Protein AF-A0A2G5V335-F1 (afdb_monomer_lite)

Foldseek 3Di:
DKDWAKFWFWADDPVDTAIKMKGFDQDPPPVDRDGFIWIGRPPDIDTDHPVVRDDPRTDDIDIDDPDLVVVQVCCCPPVVDGPPPPPPPPPPDD

pLDDT: mean 80.6, std 15.18, range [42.53, 95.75]

Sequence (94 aa):
MYDLTGVVCHSGSSYFGHYISLGRLADFDSSKTKIEWRKFDDSMVDRVSSGHVQTNEAYLLFYKLRDPAATRGIFKRHYSCDPGASTQSAEVKI

Radius of gyration: 17.54 Å; chains: 1; bounding box: 47×44×39 Å

Structure (mmCIF, N/CA/C/O backbone):
data_AF-A0A2G5V335-F1
#
_entry.id   AF-A0A2G5V335-F1
#
loop_
_atom_site.group_PDB
_atom_site.id
_atom_site.type_symbol
_atom_site.label_atom_id
_atom_site.label_alt_id
_atom_site.label_comp_id
_atom_site.label_asym_id
_atom_site.label_entity_id
_atom_site.label_seq_id
_atom_site.pdbx_PDB_ins_code
_atom_site.Cartn_x
_atom_site.Cartn_y
_atom_site.Cartn_z
_atom_site.occupancy
_atom_sit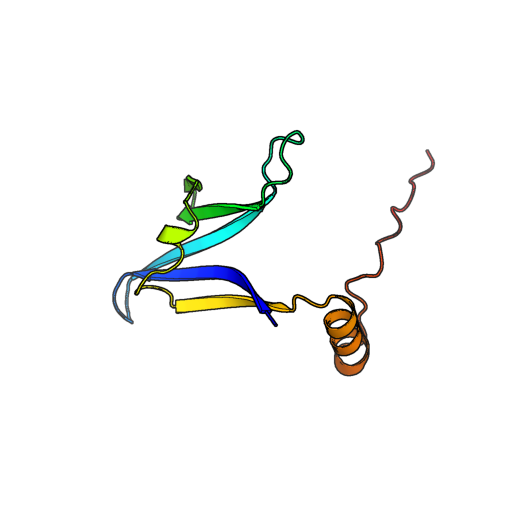e.B_iso_or_equiv
_atom_site.auth_seq_id
_atom_site.auth_comp_id
_atom_site.auth_asym_id
_atom_site.auth_atom_id
_atom_site.pdbx_PDB_model_num
ATOM 1 N N . MET A 1 1 ? -5.207 -5.516 17.684 1.00 85.38 1 MET A N 1
ATOM 2 C CA . MET A 1 1 ? -5.185 -6.156 16.348 1.00 85.38 1 MET A CA 1
ATOM 3 C C . MET A 1 1 ? -5.104 -5.066 15.293 1.00 85.38 1 MET A C 1
ATOM 5 O O . MET A 1 1 ? -5.759 -4.042 15.466 1.00 85.38 1 MET A O 1
ATOM 9 N N . TYR A 1 2 ? -4.294 -5.262 14.256 1.00 88.31 2 TYR A N 1
ATOM 10 C CA . TYR A 1 2 ? -4.058 -4.276 13.201 1.00 88.31 2 TYR A CA 1
ATOM 11 C C . TYR A 1 2 ? -4.485 -4.833 11.844 1.00 88.31 2 TYR A C 1
ATOM 13 O O . TYR A 1 2 ? -4.325 -6.025 11.591 1.00 88.31 2 TYR A O 1
ATOM 21 N N . ASP A 1 3 ? -5.007 -3.965 10.986 1.00 88.56 3 ASP A N 1
ATOM 22 C CA . ASP A 1 3 ? -5.381 -4.276 9.613 1.00 88.56 3 ASP A CA 1
ATOM 23 C C . ASP A 1 3 ? -4.368 -3.655 8.655 1.00 88.56 3 ASP A C 1
ATOM 25 O O . ASP A 1 3 ? -4.058 -2.468 8.758 1.00 88.56 3 ASP A O 1
ATOM 29 N N . LEU A 1 4 ? -3.851 -4.453 7.719 1.00 89.75 4 LEU A N 1
ATOM 30 C CA . LEU A 1 4 ? -2.989 -3.951 6.653 1.00 89.75 4 LEU A CA 1
ATOM 31 C C . LEU A 1 4 ? -3.818 -3.052 5.725 1.00 89.75 4 LEU A C 1
ATOM 33 O O . LEU A 1 4 ? -4.871 -3.465 5.222 1.00 89.75 4 LEU A O 1
ATOM 37 N N . THR A 1 5 ? -3.354 -1.824 5.520 1.00 90.00 5 THR A N 1
ATOM 38 C CA . THR A 1 5 ? -4.031 -0.806 4.702 1.00 90.00 5 THR A CA 1
ATOM 39 C C . THR A 1 5 ? -3.241 -0.416 3.465 1.00 90.00 5 THR A C 1
ATOM 41 O O . THR A 1 5 ? -3.844 0.008 2.481 1.00 90.00 5 THR A O 1
ATOM 44 N N . GLY A 1 6 ? -1.917 -0.575 3.501 1.00 92.12 6 GLY A N 1
ATOM 45 C CA . GLY A 1 6 ? -1.056 -0.276 2.368 1.00 92.12 6 GLY A CA 1
ATOM 46 C C . GLY A 1 6 ? 0.282 -1.003 2.433 1.00 92.12 6 GLY A C 1
ATOM 47 O O . GLY A 1 6 ? 0.767 -1.319 3.518 1.00 92.12 6 GLY A O 1
ATOM 48 N N . VAL A 1 7 ? 0.872 -1.253 1.271 1.00 94.06 7 VAL A N 1
ATOM 49 C CA . VAL A 1 7 ? 2.209 -1.831 1.108 1.00 94.06 7 VAL A CA 1
ATOM 50 C C . VAL A 1 7 ? 2.939 -1.020 0.049 1.00 94.06 7 VAL A C 1
ATOM 52 O O . VAL A 1 7 ? 2.389 -0.779 -1.018 1.00 94.06 7 VAL A O 1
ATOM 55 N N . VAL A 1 8 ? 4.167 -0.601 0.315 1.00 94.81 8 VAL A N 1
ATOM 56 C CA . VAL A 1 8 ? 5.065 -0.063 -0.710 1.00 94.81 8 VAL A CA 1
ATOM 57 C C . VAL A 1 8 ? 6.055 -1.154 -1.049 1.00 94.81 8 VAL A C 1
ATOM 59 O O . VAL A 1 8 ? 6.689 -1.713 -0.152 1.00 94.81 8 VAL A O 1
ATOM 62 N N . CYS A 1 9 ? 6.166 -1.455 -2.333 1.00 93.94 9 CYS A N 1
ATOM 63 C CA . CYS A 1 9 ? 7.101 -2.438 -2.843 1.00 93.94 9 CYS A CA 1
ATOM 64 C C . CYS A 1 9 ? 8.279 -1.718 -3.480 1.00 93.94 9 CYS A C 1
ATOM 66 O O . CYS A 1 9 ? 8.106 -0.658 -4.084 1.00 93.94 9 CYS A O 1
ATOM 68 N N . HIS A 1 10 ? 9.458 -2.306 -3.343 1.00 94.88 10 HIS A N 1
ATOM 69 C CA . HIS A 1 10 ? 10.665 -1.834 -3.996 1.00 94.88 10 HIS A CA 1
ATOM 70 C C . HIS A 1 10 ? 11.244 -2.962 -4.838 1.00 94.88 10 HIS A C 1
ATOM 72 O O . HIS A 1 10 ? 11.595 -4.017 -4.310 1.00 94.88 10 HIS A O 1
ATOM 78 N N . SER A 1 11 ? 11.359 -2.715 -6.137 1.00 91.81 11 SER A N 1
ATOM 79 C CA . SER A 1 11 ? 12.002 -3.627 -7.078 1.00 91.81 11 SER A CA 1
ATOM 80 C C . SER A 1 11 ? 13.325 -3.018 -7.532 1.00 91.81 11 SER A C 1
ATOM 82 O O . SER A 1 11 ? 13.370 -1.870 -7.967 1.00 91.81 11 SER A O 1
ATOM 84 N N . GLY A 1 12 ? 14.424 -3.760 -7.407 1.00 90.94 12 GLY A N 1
ATOM 85 C CA . GLY A 1 12 ? 15.752 -3.298 -7.815 1.00 90.94 12 GLY A CA 1
ATOM 86 C C . GLY A 1 12 ? 16.806 -3.397 -6.718 1.00 90.94 12 GLY A C 1
ATOM 87 O O . GLY A 1 12 ? 16.695 -4.170 -5.770 1.00 90.94 12 GLY A O 1
ATOM 88 N N . SER A 1 13 ? 17.875 -2.628 -6.889 1.00 89.88 13 SER A N 1
ATOM 89 C CA . SER A 1 13 ? 19.033 -2.588 -5.996 1.00 89.88 13 SER A CA 1
ATOM 90 C C . SER A 1 13 ? 18.940 -1.425 -5.009 1.00 89.88 13 SER A C 1
ATOM 92 O O . SER A 1 13 ? 18.164 -0.495 -5.201 1.00 89.88 13 SER A O 1
ATOM 94 N N . SER A 1 14 ? 19.806 -1.402 -3.999 1.00 88.62 14 SER A N 1
ATOM 95 C CA . SER A 1 14 ? 19.872 -0.288 -3.043 1.00 88.62 14 SER A CA 1
ATOM 96 C C . SER A 1 14 ? 20.205 1.074 -3.673 1.00 88.62 14 SER A C 1
ATOM 98 O O . SER A 1 14 ? 19.949 2.099 -3.049 1.00 88.62 14 SER A O 1
ATOM 100 N N . TYR A 1 15 ? 20.794 1.100 -4.875 1.00 89.00 15 TYR A N 1
ATOM 101 C CA . TYR A 1 15 ? 21.201 2.334 -5.564 1.00 89.00 15 TYR A CA 1
ATOM 102 C C . TYR A 1 15 ? 20.217 2.789 -6.643 1.00 89.00 15 TYR A C 1
ATOM 104 O O . TYR A 1 15 ? 20.150 3.974 -6.956 1.00 89.00 15 TYR A O 1
ATOM 112 N N . PHE A 1 16 ? 19.480 1.852 -7.232 1.00 91.25 16 PHE A N 1
ATOM 113 C CA . PHE A 1 16 ? 18.508 2.114 -8.283 1.00 91.25 16 PHE A CA 1
ATOM 114 C C . PHE A 1 16 ? 17.411 1.062 -8.222 1.00 91.25 16 PHE A C 1
ATOM 116 O O . PHE A 1 16 ? 17.707 -0.136 -8.155 1.00 91.25 16 PHE A O 1
ATOM 123 N N . GLY A 1 17 ? 16.171 1.515 -8.313 1.00 92.69 17 GLY A N 1
ATOM 124 C CA . GLY A 1 17 ? 14.998 0.665 -8.312 1.00 92.69 17 GLY A CA 1
ATOM 125 C C . GLY A 1 17 ? 13.737 1.461 -8.604 1.00 92.69 17 GLY A C 1
ATOM 126 O O . GLY A 1 17 ? 13.791 2.668 -8.847 1.00 92.69 17 GLY A O 1
ATOM 127 N N . HIS A 1 18 ? 12.612 0.759 -8.582 1.00 95.00 18 HIS A N 1
ATOM 128 C CA . HIS A 1 18 ? 11.289 1.306 -8.827 1.00 95.00 18 HIS A CA 1
ATOM 129 C C . HIS A 1 18 ? 10.362 1.012 -7.656 1.00 95.00 18 HIS A C 1
ATOM 131 O O . HIS A 1 18 ? 10.343 -0.108 -7.128 1.00 95.00 18 HIS A O 1
ATOM 137 N N . TYR A 1 19 ? 9.597 2.026 -7.264 1.00 95.12 19 TYR A N 1
ATOM 138 C CA . TYR A 1 19 ? 8.648 1.934 -6.168 1.00 95.12 19 TYR A CA 1
ATOM 139 C C . TYR A 1 19 ? 7.230 1.904 -6.706 1.00 95.12 19 TYR A C 1
ATOM 141 O O . TYR A 1 19 ? 6.812 2.789 -7.444 1.00 95.12 19 TYR A O 1
ATOM 149 N N . ILE A 1 20 ? 6.469 0.924 -6.240 1.00 95.75 20 ILE A N 1
ATOM 150 C CA . ILE A 1 20 ? 5.026 0.871 -6.457 1.00 95.75 20 ILE A CA 1
ATOM 151 C C . ILE A 1 20 ? 4.323 0.804 -5.111 1.00 95.75 20 ILE A C 1
ATOM 153 O O . ILE A 1 20 ? 4.892 0.348 -4.115 1.00 95.75 20 ILE A O 1
ATOM 157 N N . SER A 1 21 ? 3.063 1.223 -5.068 1.00 94.69 21 SER A N 1
ATOM 158 C CA . SER A 1 21 ? 2.257 1.092 -3.857 1.00 94.69 21 SER A CA 1
ATOM 159 C C . SER A 1 21 ? 0.998 0.277 -4.096 1.00 94.69 21 SER A C 1
ATOM 161 O O . SER A 1 21 ? 0.393 0.296 -5.161 1.00 94.69 21 SER A O 1
ATOM 163 N N . LEU A 1 22 ? 0.610 -0.472 -3.078 1.00 93.50 22 LEU A N 1
ATOM 164 C CA . LEU A 1 22 ? -0.615 -1.239 -3.002 1.00 93.50 22 LEU A CA 1
ATOM 165 C C . LEU A 1 22 ? -1.447 -0.624 -1.887 1.00 93.50 22 LEU A C 1
ATOM 167 O O . LEU A 1 22 ? -0.978 -0.528 -0.755 1.00 93.50 22 LEU A O 1
ATOM 171 N N . GLY A 1 23 ? -2.669 -0.205 -2.186 1.00 91.88 23 GLY A N 1
ATOM 172 C CA . GLY A 1 23 ? -3.532 0.476 -1.226 1.00 91.88 23 GLY A CA 1
ATOM 173 C C . GLY A 1 23 ? -4.953 -0.057 -1.251 1.00 91.88 23 GLY A C 1
ATOM 174 O O . GLY A 1 23 ? -5.474 -0.436 -2.299 1.00 91.88 23 GLY A O 1
ATOM 175 N N . ARG A 1 24 ? -5.591 -0.071 -0.082 1.00 87.25 24 ARG A N 1
ATOM 176 C CA . ARG A 1 24 ? -7.025 -0.333 0.046 1.00 87.25 24 ARG A CA 1
ATOM 177 C C . ARG A 1 24 ? -7.818 0.933 -0.244 1.00 87.25 24 ARG A C 1
ATOM 179 O O . ARG A 1 24 ? -7.678 1.917 0.477 1.00 87.25 24 ARG A O 1
ATOM 186 N N . LEU A 1 25 ? -8.683 0.881 -1.253 1.00 81.44 25 LEU A N 1
ATOM 187 C CA . LEU A 1 25 ? -9.579 1.981 -1.603 1.00 81.44 25 LEU A CA 1
ATOM 188 C C . LEU A 1 25 ? -11.034 1.505 -1.563 1.00 81.44 25 LEU A C 1
ATOM 190 O O . LEU A 1 25 ? -11.331 0.367 -1.932 1.00 81.44 25 LEU A O 1
ATOM 194 N N . ALA A 1 26 ? -11.938 2.372 -1.102 1.00 71.50 26 ALA A N 1
ATOM 195 C CA . ALA A 1 26 ? -13.370 2.150 -1.278 1.00 71.50 26 ALA A CA 1
ATOM 196 C C . ALA A 1 26 ? -13.696 2.191 -2.777 1.00 71.50 26 ALA A C 1
ATOM 198 O O . ALA A 1 26 ? -13.136 3.018 -3.499 1.00 71.50 26 ALA A O 1
ATOM 199 N N . ASP A 1 27 ? -14.542 1.283 -3.265 1.00 63.56 27 ASP A N 1
ATOM 200 C CA . ASP A 1 27 ? -14.890 1.301 -4.685 1.00 63.56 27 ASP A CA 1
ATOM 201 C C . ASP A 1 27 ? -15.549 2.637 -5.068 1.00 63.56 27 ASP A C 1
ATOM 203 O O . ASP A 1 27 ? -16.252 3.260 -4.271 1.00 63.56 27 ASP A O 1
ATOM 207 N N . PHE A 1 28 ? -15.289 3.087 -6.296 1.00 57.53 28 PHE A N 1
ATOM 208 C CA . PHE A 1 28 ? -15.850 4.341 -6.813 1.00 57.53 28 PHE A CA 1
ATOM 209 C C . PHE A 1 28 ? -17.357 4.226 -7.065 1.00 57.53 28 PHE A C 1
ATOM 211 O O . PHE A 1 28 ? -18.068 5.228 -7.045 1.00 57.53 28 PHE A O 1
ATOM 218 N N . ASP A 1 29 ? -17.843 3.005 -7.303 1.00 55.44 29 ASP A N 1
ATOM 219 C CA . ASP A 1 29 ? -19.262 2.731 -7.468 1.00 55.44 29 ASP A CA 1
ATOM 220 C C . ASP A 1 29 ? -19.938 2.656 -6.094 1.00 55.44 29 ASP A C 1
ATOM 222 O O . ASP A 1 29 ? -19.735 1.722 -5.315 1.00 55.44 29 ASP A O 1
ATOM 226 N N . SER A 1 30 ? -20.776 3.654 -5.811 1.00 52.59 30 SER A N 1
ATOM 227 C CA . SER A 1 30 ? -21.524 3.795 -4.559 1.00 52.59 30 SER A CA 1
ATOM 228 C C . SER A 1 30 ? -22.453 2.609 -4.259 1.00 52.59 30 SER A C 1
ATOM 230 O O . SER A 1 30 ? -22.984 2.526 -3.153 1.00 52.59 30 SER A O 1
ATOM 232 N N . SER A 1 31 ? -22.650 1.680 -5.207 1.00 53.25 31 SER A N 1
ATOM 233 C CA . SER A 1 31 ? -23.454 0.471 -4.994 1.00 53.25 31 SER A CA 1
ATOM 234 C C . SER A 1 31 ? -22.726 -0.640 -4.221 1.00 53.25 31 SER A C 1
ATOM 236 O O . SER A 1 31 ? -23.382 -1.508 -3.640 1.00 53.25 31 SER A O 1
ATOM 238 N N . LYS A 1 32 ? -21.383 -0.629 -4.167 1.00 49.31 32 LYS A N 1
ATOM 239 C CA . LYS A 1 32 ? -20.593 -1.667 -3.486 1.00 49.31 32 LYS A CA 1
ATOM 240 C C . LYS A 1 32 ? -19.563 -1.052 -2.548 1.00 49.31 32 LYS A C 1
ATOM 242 O O . LYS A 1 32 ? -18.471 -0.674 -2.945 1.00 49.31 32 LYS A O 1
ATOM 247 N N . THR A 1 33 ? -19.852 -1.099 -1.252 1.00 53.44 33 THR A N 1
ATOM 248 C CA . THR A 1 33 ? -18.925 -0.798 -0.145 1.00 53.44 33 THR A CA 1
ATOM 249 C C . THR A 1 33 ? -17.825 -1.860 0.022 1.00 53.44 33 THR A C 1
ATOM 251 O O . THR A 1 33 ? -17.435 -2.207 1.137 1.00 53.44 33 THR A O 1
ATOM 254 N N . LYS A 1 34 ? -17.309 -2.429 -1.074 1.00 59.53 34 LYS A N 1
ATOM 255 C CA . LYS A 1 34 ? -16.153 -3.324 -1.010 1.00 59.53 34 LYS A CA 1
ATOM 256 C C . LYS A 1 34 ? -14.877 -2.498 -1.077 1.00 59.53 34 LYS A C 1
ATOM 258 O O . LYS A 1 34 ? -14.643 -1.752 -2.021 1.00 59.53 34 LYS A O 1
ATOM 263 N N . ILE A 1 35 ? -14.070 -2.627 -0.028 1.00 71.12 35 ILE A N 1
ATOM 264 C CA . ILE A 1 35 ? -12.716 -2.086 0.013 1.00 71.12 35 ILE A CA 1
ATOM 265 C C . ILE A 1 35 ? -11.827 -3.074 -0.738 1.00 71.12 35 ILE A C 1
ATOM 267 O O . ILE A 1 35 ? -11.532 -4.155 -0.224 1.00 71.12 35 ILE A O 1
ATOM 271 N N . GLU A 1 36 ? -11.418 -2.702 -1.944 1.00 84.19 36 GLU A N 1
ATOM 272 C CA . GLU A 1 36 ? -10.586 -3.534 -2.811 1.00 84.19 36 GLU A CA 1
ATOM 273 C C . GLU A 1 36 ? -9.166 -2.971 -2.901 1.00 84.19 36 GLU A C 1
ATOM 275 O O . GLU A 1 36 ? -8.915 -1.786 -2.654 1.00 84.19 36 GLU A O 1
ATOM 280 N N . TRP A 1 37 ? -8.214 -3.841 -3.233 1.00 89.88 37 TRP A N 1
ATOM 281 C CA . TRP A 1 37 ? -6.820 -3.446 -3.377 1.00 89.88 37 TRP A CA 1
ATOM 282 C C . TRP A 1 37 ? -6.554 -2.850 -4.759 1.00 89.88 37 TRP A C 1
ATOM 284 O O . TRP A 1 37 ? -7.031 -3.336 -5.790 1.00 89.88 37 TRP A O 1
ATOM 294 N N . ARG A 1 38 ? -5.767 -1.780 -4.772 1.00 91.56 38 ARG A N 1
ATOM 295 C CA . ARG A 1 38 ? -5.298 -1.096 -5.973 1.00 91.56 38 ARG A CA 1
ATOM 296 C C . ARG A 1 38 ? -3.782 -1.075 -5.984 1.00 91.56 38 ARG A C 1
ATOM 298 O O . ARG A 1 38 ? -3.182 -0.859 -4.935 1.00 91.56 38 ARG A O 1
ATOM 305 N N . LYS A 1 39 ? -3.193 -1.293 -7.155 1.00 92.69 39 LYS A N 1
ATOM 306 C CA . LYS A 1 39 ? -1.768 -1.092 -7.414 1.00 92.69 39 LYS A CA 1
ATOM 307 C C . LYS A 1 39 ? -1.601 0.264 -8.088 1.00 92.69 39 LYS A C 1
ATOM 309 O O . LYS A 1 39 ? -2.276 0.525 -9.079 1.00 92.69 39 LYS A O 1
ATOM 314 N N . PHE A 1 40 ? -0.726 1.091 -7.545 1.00 94.19 40 PHE A N 1
ATOM 315 C CA . PHE A 1 40 ? -0.361 2.400 -8.059 1.00 94.19 40 PHE A CA 1
ATOM 316 C C . PHE A 1 40 ? 1.093 2.334 -8.514 1.00 94.19 40 PHE A C 1
ATOM 318 O O . PHE A 1 40 ? 1.992 2.089 -7.704 1.00 94.19 40 PHE A O 1
ATOM 325 N N . ASP A 1 41 ? 1.279 2.520 -9.811 1.00 94.25 41 ASP A N 1
ATOM 326 C CA . ASP A 1 41 ? 2.556 2.483 -10.509 1.00 94.25 41 ASP A CA 1
ATOM 327 C C . ASP A 1 41 ? 2.686 3.792 -11.295 1.00 94.25 41 ASP A C 1
ATOM 329 O O . ASP A 1 41 ? 2.159 3.932 -12.400 1.00 94.25 41 ASP A O 1
ATOM 333 N N . ASP A 1 42 ? 3.256 4.805 -10.641 1.00 94.00 42 ASP A N 1
ATOM 334 C CA . ASP A 1 42 ? 3.273 6.201 -11.081 1.00 94.00 42 ASP A CA 1
ATOM 335 C C . ASP A 1 42 ? 1.889 6.724 -11.510 1.00 94.00 42 ASP A C 1
ATOM 337 O O . ASP A 1 42 ? 1.051 7.082 -10.681 1.00 94.00 42 ASP A O 1
ATOM 341 N N . SER A 1 43 ? 1.640 6.775 -12.819 1.00 94.00 43 SER A N 1
ATOM 342 C CA . SER A 1 43 ? 0.385 7.253 -13.412 1.00 94.00 43 SER A CA 1
ATOM 343 C C . SER A 1 43 ? -0.641 6.143 -13.663 1.00 94.00 43 SER A C 1
ATOM 345 O O . SER A 1 43 ? -1.797 6.433 -13.974 1.00 94.00 43 SER A O 1
ATOM 347 N N . MET A 1 44 ? -0.243 4.876 -13.529 1.00 92.81 44 MET A N 1
ATOM 348 C CA . MET A 1 44 ? -1.081 3.711 -13.786 1.00 92.81 44 MET A CA 1
ATOM 349 C C . MET A 1 44 ? -1.711 3.191 -12.495 1.00 92.81 44 MET A C 1
ATOM 351 O O . MET A 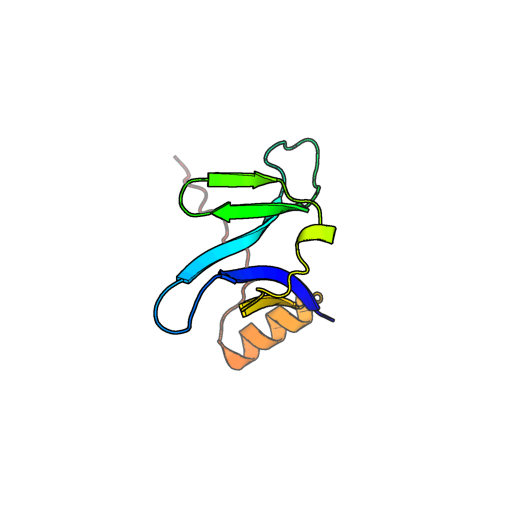1 44 ? -1.048 3.027 -11.469 1.00 92.81 44 MET A O 1
ATOM 355 N N . VAL A 1 45 ? -3.016 2.909 -12.554 1.00 92.81 45 VAL A N 1
ATOM 356 C CA . VAL A 1 45 ? -3.788 2.404 -11.414 1.00 92.81 45 VAL A CA 1
ATOM 357 C C . VAL A 1 45 ? -4.556 1.151 -11.808 1.00 92.81 45 VAL A C 1
ATOM 359 O O . VAL A 1 45 ? -5.523 1.216 -12.566 1.00 92.81 45 VAL A O 1
ATOM 362 N N . ASP A 1 46 ? -4.184 0.023 -11.208 1.00 90.38 46 ASP A N 1
ATOM 363 C CA . ASP A 1 46 ? -4.766 -1.287 -11.501 1.00 90.38 46 ASP A CA 1
ATOM 364 C C . ASP A 1 46 ? -5.559 -1.845 -10.315 1.00 90.38 46 ASP A C 1
ATOM 366 O O . ASP A 1 46 ? -5.258 -1.583 -9.148 1.00 90.38 46 ASP A O 1
ATOM 370 N N . ARG A 1 47 ? -6.575 -2.667 -10.602 1.00 89.94 47 ARG A N 1
ATOM 371 C CA . ARG A 1 47 ? -7.214 -3.524 -9.588 1.00 89.94 47 ARG A CA 1
ATOM 372 C C . ARG A 1 47 ? -6.319 -4.719 -9.306 1.00 89.94 47 ARG A C 1
ATOM 374 O O . ARG A 1 47 ? -5.842 -5.354 -10.241 1.00 89.94 47 ARG A O 1
ATOM 381 N N . VAL A 1 48 ? -6.159 -5.075 -8.036 1.00 88.44 48 VAL A N 1
ATOM 382 C CA . VAL A 1 48 ? -5.424 -6.280 -7.652 1.00 88.44 48 VAL A CA 1
ATOM 383 C C . VAL A 1 48 ? -6.217 -7.084 -6.628 1.00 88.44 48 VAL A C 1
ATOM 385 O O . VAL A 1 48 ? -6.900 -6.533 -5.768 1.00 88.44 48 VAL A O 1
ATOM 388 N N . SER A 1 49 ? -6.142 -8.410 -6.717 1.00 85.56 49 SER A N 1
ATOM 389 C CA . SER A 1 49 ? -6.752 -9.293 -5.722 1.00 85.56 49 SER A CA 1
ATOM 390 C C . SER A 1 49 ? -5.933 -9.295 -4.432 1.00 85.56 49 SER A C 1
ATOM 392 O O . SER A 1 49 ? -4.704 -9.265 -4.491 1.00 85.56 49 SER A O 1
ATOM 394 N N . SER A 1 50 ? -6.577 -9.492 -3.283 1.00 81.75 50 SER A N 1
ATOM 395 C CA . SER A 1 50 ? -5.907 -9.583 -1.975 1.00 81.75 50 SER A CA 1
ATOM 396 C C . SER A 1 50 ? -4.734 -10.575 -1.911 1.00 81.75 50 SER A C 1
ATOM 398 O O . SER A 1 50 ? -3.767 -10.306 -1.207 1.00 81.75 50 SER A O 1
ATOM 400 N N . GLY A 1 51 ? -4.777 -11.681 -2.664 1.00 79.25 51 GLY A N 1
ATOM 401 C CA . GLY A 1 51 ? -3.688 -12.668 -2.712 1.00 79.25 51 GLY A CA 1
ATOM 402 C C . GLY A 1 51 ? -2.372 -12.154 -3.312 1.00 79.25 51 GLY A C 1
ATOM 403 O O . GLY A 1 51 ? -1.318 -12.669 -2.971 1.00 79.25 51 GLY A O 1
ATOM 404 N N . HIS A 1 52 ? -2.417 -11.108 -4.141 1.00 75.75 52 HIS A N 1
ATOM 405 C CA . HIS A 1 52 ? -1.233 -10.503 -4.768 1.00 75.75 52 HIS A CA 1
ATOM 406 C C . HIS A 1 52 ? -0.635 -9.357 -3.938 1.00 75.75 52 HIS A C 1
ATOM 408 O O . HIS A 1 52 ? 0.345 -8.742 -4.343 1.00 75.75 52 HIS A O 1
ATOM 414 N N . VAL A 1 53 ? -1.226 -9.045 -2.780 1.00 80.00 53 VAL A N 1
ATOM 415 C CA . VAL A 1 53 ? -0.722 -7.994 -1.881 1.00 80.00 53 VAL A CA 1
ATOM 416 C C . VAL A 1 53 ? 0.480 -8.487 -1.081 1.00 80.00 53 VAL A C 1
ATOM 418 O O . VAL A 1 53 ? 1.354 -7.707 -0.711 1.00 80.00 53 VAL A O 1
ATOM 421 N N . GLN A 1 54 ? 0.528 -9.792 -0.814 1.00 82.69 54 GLN A N 1
ATOM 422 C CA . GLN A 1 54 ? 1.664 -10.426 -0.171 1.00 82.69 54 GLN A CA 1
ATOM 423 C C . GLN A 1 54 ? 2.734 -10.702 -1.229 1.00 82.69 54 GLN A C 1
ATOM 425 O O . GLN A 1 54 ? 2.635 -11.653 -1.998 1.00 82.69 54 GLN A O 1
ATOM 430 N N . THR A 1 55 ? 3.750 -9.846 -1.264 1.00 82.75 55 THR A N 1
ATOM 431 C CA . THR A 1 55 ? 4.896 -9.961 -2.170 1.00 82.75 55 THR A CA 1
ATOM 432 C C . THR A 1 55 ? 6.203 -9.967 -1.383 1.00 82.75 55 THR A C 1
ATOM 434 O O . THR A 1 55 ? 6.302 -9.361 -0.315 1.00 82.75 55 THR A O 1
ATOM 437 N N . ASN A 1 56 ? 7.217 -10.640 -1.929 1.00 84.56 56 ASN A N 1
ATOM 438 C CA . ASN A 1 56 ? 8.577 -10.646 -1.385 1.00 84.56 56 ASN A CA 1
ATOM 439 C C . ASN A 1 56 ? 9.292 -9.296 -1.565 1.00 84.56 56 ASN A C 1
ATOM 441 O O . ASN A 1 56 ? 10.334 -9.072 -0.962 1.00 84.56 56 ASN A O 1
ATOM 445 N N . GLU A 1 57 ? 8.731 -8.399 -2.376 1.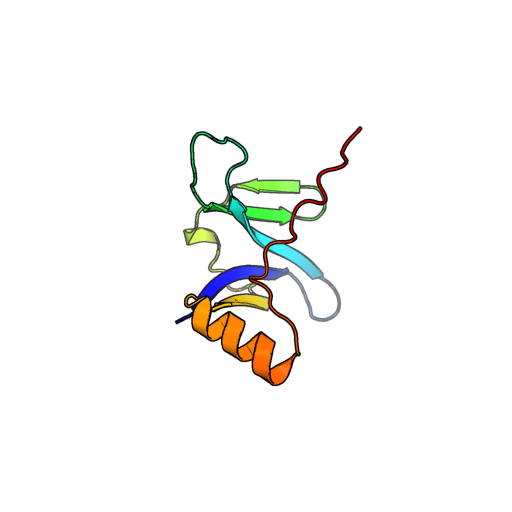00 88.19 57 GLU A N 1
ATOM 446 C CA . GLU A 1 57 ? 9.260 -7.054 -2.633 1.00 88.19 57 GLU A CA 1
ATOM 447 C C . GLU A 1 57 ? 8.712 -6.005 -1.652 1.00 88.19 57 GLU A C 1
ATOM 449 O O . GLU A 1 57 ? 8.985 -4.812 -1.795 1.00 88.19 57 GLU A O 1
ATOM 454 N N . ALA A 1 58 ? 7.903 -6.425 -0.672 1.00 92.06 58 ALA A N 1
ATOM 455 C CA . ALA A 1 58 ? 7.315 -5.534 0.318 1.00 92.06 58 ALA A CA 1
ATOM 456 C C . ALA A 1 58 ? 8.414 -4.858 1.153 1.00 92.06 58 ALA A C 1
ATOM 458 O O . ALA A 1 58 ? 9.180 -5.521 1.850 1.00 92.06 58 ALA A O 1
ATOM 459 N N . TYR A 1 59 ? 8.454 -3.527 1.100 1.00 93.12 59 TYR A N 1
ATOM 460 C CA . TYR A 1 59 ? 9.471 -2.712 1.758 1.00 93.12 59 TYR A CA 1
ATOM 461 C C . TYR A 1 59 ? 8.897 -1.896 2.922 1.00 93.12 59 TYR A C 1
ATOM 463 O O . TYR A 1 59 ? 9.404 -1.977 4.039 1.00 93.12 59 TYR A O 1
ATOM 471 N N . LEU A 1 60 ? 7.796 -1.165 2.707 1.00 94.81 60 LEU A N 1
ATOM 472 C CA . LEU A 1 60 ? 7.089 -0.447 3.778 1.00 94.81 60 LEU A CA 1
ATOM 473 C C . LEU A 1 60 ? 5.671 -0.987 3.931 1.00 94.81 60 LEU A C 1
ATOM 475 O O . LEU A 1 60 ? 4.958 -1.154 2.944 1.00 94.81 60 LEU A O 1
ATOM 479 N N . LEU A 1 61 ? 5.241 -1.217 5.172 1.00 94.06 61 LEU A N 1
ATOM 480 C CA . LEU A 1 61 ? 3.908 -1.725 5.477 1.00 94.06 61 LEU A CA 1
ATOM 481 C C . LEU A 1 61 ? 3.149 -0.735 6.355 1.00 94.06 61 LEU A C 1
ATOM 483 O O . LEU A 1 61 ? 3.607 -0.343 7.428 1.0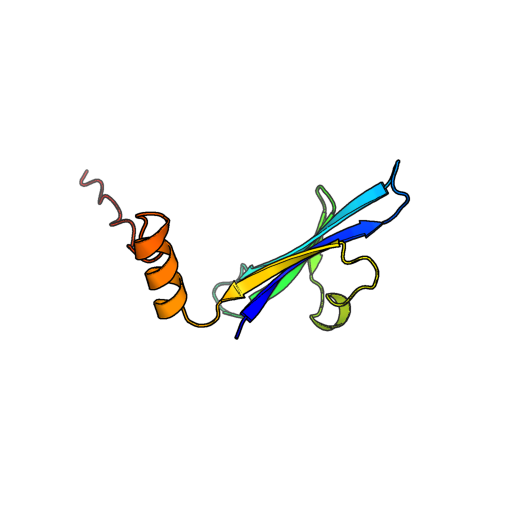0 94.06 61 LEU A O 1
ATOM 487 N N . PHE A 1 62 ? 1.955 -0.369 5.905 1.00 92.38 62 PHE A N 1
ATOM 488 C CA . PHE A 1 62 ? 1.056 0.526 6.613 1.00 92.38 62 PHE A CA 1
ATOM 489 C C . PHE A 1 62 ? -0.065 -0.282 7.244 1.00 92.38 62 PHE A C 1
ATOM 491 O O . PHE A 1 62 ? -0.840 -0.953 6.556 1.00 92.38 62 PHE A O 1
ATOM 498 N N . TYR A 1 63 ? -0.161 -0.178 8.564 1.00 90.94 63 TYR A N 1
ATOM 499 C CA . TYR A 1 63 ? -1.168 -0.849 9.364 1.00 90.94 63 TYR A CA 1
ATOM 500 C C . TYR A 1 63 ? -2.020 0.167 10.111 1.00 90.94 63 TYR A C 1
ATOM 502 O O . TYR A 1 63 ? -1.509 1.102 10.727 1.00 90.94 63 TYR A O 1
ATOM 510 N N . LYS A 1 64 ? -3.329 -0.065 10.122 1.00 86.44 64 LYS A N 1
ATOM 511 C CA . LYS A 1 64 ? -4.279 0.690 10.932 1.00 86.44 64 LYS A CA 1
ATOM 512 C C . LYS A 1 64 ? -4.721 -0.157 12.113 1.00 86.44 64 LYS A C 1
ATOM 514 O O . LYS A 1 64 ? -5.060 -1.328 11.957 1.00 86.44 64 LYS A O 1
ATOM 519 N N . LEU A 1 65 ? -4.730 0.425 13.309 1.00 86.00 65 LEU A N 1
ATOM 520 C CA . LEU A 1 65 ? -5.290 -0.245 14.477 1.00 86.00 65 LEU A CA 1
ATOM 521 C C . LEU A 1 65 ? -6.798 -0.435 14.266 1.00 86.00 65 LEU A C 1
ATOM 523 O O . LEU A 1 65 ? -7.508 0.516 13.939 1.00 86.00 65 LEU A O 1
ATOM 527 N N . ARG A 1 66 ? -7.278 -1.671 14.441 1.00 84.94 66 ARG A N 1
ATOM 528 C CA . ARG A 1 66 ? -8.680 -2.018 14.175 1.00 84.94 66 ARG A CA 1
ATOM 529 C C . ARG A 1 66 ? -9.640 -1.331 15.139 1.00 84.94 66 ARG A C 1
ATOM 531 O O . ARG A 1 66 ? -10.746 -0.993 14.742 1.00 84.94 66 ARG A O 1
ATOM 538 N N . ASP A 1 67 ? -9.214 -1.132 16.385 1.00 85.94 67 ASP A N 1
ATOM 539 C CA . ASP A 1 67 ? -9.998 -0.450 17.410 1.00 85.94 67 ASP A CA 1
ATOM 540 C C . ASP A 1 67 ? -9.865 1.084 17.270 1.00 85.94 67 ASP A C 1
ATOM 542 O O . ASP A 1 67 ? -8.798 1.655 17.554 1.00 85.94 67 ASP A O 1
ATOM 546 N N . PRO A 1 68 ? -10.937 1.785 16.853 1.00 79.62 68 PRO A N 1
ATOM 547 C CA . PRO A 1 68 ? -10.912 3.232 16.700 1.00 79.62 68 PRO A CA 1
ATOM 548 C C . PRO A 1 68 ? -10.865 3.960 18.046 1.00 79.62 68 PRO A C 1
ATOM 550 O O . PRO A 1 68 ? -10.284 5.041 18.122 1.00 79.62 68 PRO A O 1
ATOM 553 N N . ALA A 1 69 ? -11.440 3.393 19.111 1.00 83.69 69 ALA A N 1
ATOM 554 C CA . ALA A 1 69 ? -11.441 4.008 20.436 1.00 83.69 69 ALA A CA 1
ATOM 555 C C . ALA A 1 69 ? -10.032 3.998 21.036 1.00 83.69 69 ALA A C 1
ATOM 557 O O . ALA A 1 69 ? -9.556 5.027 21.521 1.00 83.69 69 ALA A O 1
ATOM 558 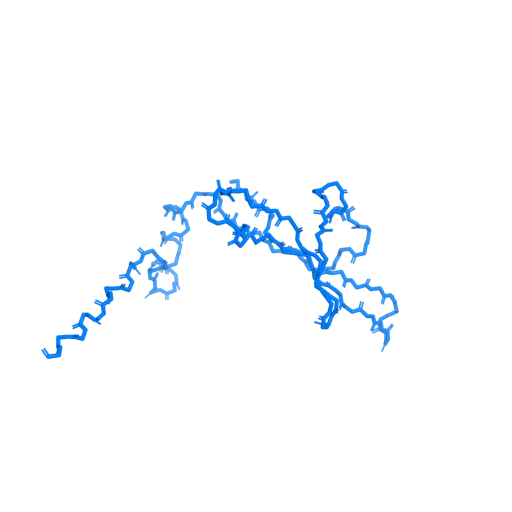N N . ALA A 1 70 ? -9.325 2.871 20.911 1.00 83.56 70 ALA A N 1
ATOM 559 C CA . ALA A 1 70 ? -7.919 2.780 21.292 1.00 83.56 70 ALA A CA 1
ATOM 560 C C . ALA A 1 70 ? -7.051 3.765 20.492 1.00 83.56 70 ALA A C 1
ATOM 562 O O . ALA A 1 70 ? -6.224 4.469 21.073 1.00 83.56 70 ALA A O 1
ATOM 563 N N . THR A 1 71 ? -7.290 3.875 19.179 1.00 82.81 71 THR A N 1
ATOM 564 C CA . THR A 1 71 ? -6.581 4.825 18.306 1.00 82.81 71 THR A CA 1
ATOM 565 C C . THR A 1 71 ? -6.793 6.261 18.788 1.00 82.81 71 THR A C 1
ATOM 567 O O . THR A 1 71 ? -5.829 6.957 19.101 1.00 82.81 71 THR A O 1
ATOM 570 N N . ARG A 1 72 ? -8.051 6.696 18.939 1.00 83.25 72 ARG A N 1
ATOM 571 C CA . ARG A 1 72 ? -8.405 8.040 19.430 1.00 83.25 72 ARG A CA 1
ATOM 572 C C . ARG A 1 72 ? -7.809 8.327 20.805 1.00 83.25 72 ARG A C 1
ATOM 574 O O . ARG A 1 72 ? -7.319 9.428 21.029 1.00 83.25 72 ARG A O 1
ATOM 581 N N . GLY A 1 73 ? -7.795 7.343 21.704 1.00 83.88 73 GLY A N 1
ATOM 582 C CA . GLY A 1 73 ? -7.171 7.469 23.020 1.00 83.88 73 GLY A CA 1
ATOM 583 C C . GLY A 1 73 ? -5.669 7.764 22.948 1.00 83.88 73 GLY A C 1
ATOM 584 O O . GLY A 1 73 ? -5.187 8.628 23.677 1.00 83.88 73 GLY A O 1
ATOM 585 N N . ILE A 1 74 ? -4.934 7.095 22.054 1.00 84.62 74 ILE A N 1
ATOM 586 C CA . ILE A 1 74 ? -3.496 7.337 21.847 1.00 84.62 74 ILE A CA 1
ATOM 587 C C . ILE A 1 74 ? -3.263 8.745 21.291 1.00 84.62 74 ILE A C 1
ATOM 589 O O . ILE A 1 74 ? -2.466 9.495 21.854 1.00 84.62 74 ILE A O 1
ATOM 593 N N . PHE A 1 75 ? -3.987 9.125 20.235 1.00 84.00 75 PHE A N 1
ATOM 594 C CA . PHE A 1 75 ? -3.855 10.449 19.619 1.00 84.00 75 PHE A CA 1
ATOM 595 C C . PHE A 1 75 ? -4.203 11.581 20.590 1.00 84.00 75 PHE A C 1
ATOM 597 O O . PHE A 1 75 ? -3.438 12.535 20.727 1.00 84.00 75 PHE A O 1
ATOM 604 N N . LYS A 1 76 ? -5.280 11.425 21.364 1.00 85.44 76 LYS A N 1
ATOM 605 C CA . LYS A 1 76 ? -5.690 12.420 22.356 1.00 85.44 76 LYS A CA 1
ATOM 606 C C . LYS A 1 76 ? -4.676 12.570 23.491 1.00 85.44 76 LYS A C 1
ATOM 608 O O . LYS A 1 76 ? -4.447 13.686 23.942 1.00 85.44 76 LYS A O 1
ATOM 613 N N . ARG A 1 77 ? -4.077 11.468 23.964 1.00 85.00 77 ARG A N 1
ATOM 614 C CA . ARG A 1 77 ? -3.120 11.493 25.086 1.00 85.00 77 ARG A CA 1
ATOM 615 C C . ARG A 1 77 ? -1.726 11.973 24.695 1.00 85.00 77 ARG A C 1
ATOM 617 O O . ARG A 1 77 ? -1.099 12.658 25.491 1.00 85.00 77 ARG A O 1
ATOM 624 N N . HIS A 1 78 ? -1.231 11.580 23.523 1.00 85.81 78 HIS A N 1
ATOM 625 C CA . HIS A 1 78 ? 0.177 11.779 23.157 1.00 85.81 78 HIS A CA 1
ATOM 626 C C . HIS A 1 78 ? 0.396 12.850 22.090 1.00 85.81 78 HIS A C 1
ATOM 628 O O . HIS A 1 78 ? 1.493 13.389 21.997 1.00 85.81 78 HIS A O 1
ATOM 634 N N . TYR A 1 79 ? -0.631 13.168 21.303 1.00 82.38 79 TYR A N 1
ATOM 635 C CA . TYR A 1 79 ? -0.524 14.072 20.156 1.00 82.38 79 TYR A CA 1
ATOM 636 C C . TYR A 1 79 ? -1.513 15.241 20.221 1.00 82.38 79 TYR A C 1
ATOM 638 O O . TYR A 1 79 ? -1.569 16.042 19.292 1.00 82.38 79 TYR A O 1
ATOM 646 N N . SER A 1 80 ? -2.294 15.347 21.306 1.00 85.31 80 SER A N 1
ATOM 647 C CA . SER A 1 80 ? -3.281 16.412 21.537 1.00 85.31 80 SER A CA 1
ATOM 648 C C . SER A 1 80 ? -4.240 16.643 20.359 1.00 85.31 80 SER A C 1
ATOM 650 O O . SER A 1 80 ? -4.716 17.756 20.151 1.00 85.31 80 SER A O 1
ATOM 652 N N . CYS A 1 81 ? -4.539 15.598 1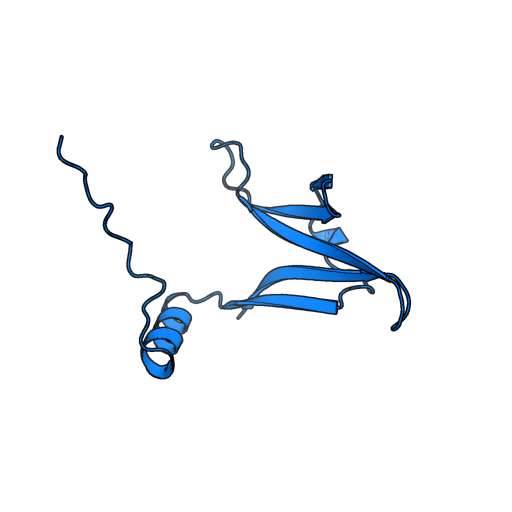9.582 1.00 76.75 81 CYS A N 1
ATOM 653 C CA . CYS A 1 81 ? -5.447 15.657 18.440 1.00 76.75 81 CYS A CA 1
ATOM 654 C C . CYS A 1 81 ? -6.498 14.539 18.516 1.00 76.75 81 CYS A C 1
ATOM 656 O O . CYS A 1 81 ? -6.235 13.456 19.041 1.00 76.75 81 CYS A O 1
ATOM 658 N N . ASP A 1 82 ? -7.711 14.805 18.019 1.00 78.56 82 ASP A N 1
ATOM 659 C CA . ASP A 1 82 ? -8.787 13.810 17.944 1.00 78.56 82 ASP A CA 1
ATOM 660 C C . ASP A 1 82 ? -9.120 13.501 16.476 1.00 78.56 82 ASP A C 1
ATOM 662 O O . ASP A 1 82 ? -9.900 14.226 15.857 1.00 78.56 82 ASP A O 1
ATOM 666 N N . PRO A 1 83 ? -8.564 12.419 15.902 1.00 67.44 83 PRO A N 1
ATOM 667 C CA . PRO A 1 83 ? -8.787 12.061 14.501 1.00 67.44 83 PRO A CA 1
ATOM 668 C C . PRO A 1 83 ? -10.229 11.615 14.206 1.00 67.44 83 PRO A C 1
ATOM 670 O O . PRO A 1 83 ? -10.574 11.403 13.049 1.00 67.44 83 PRO A O 1
ATOM 673 N N . GLY A 1 84 ? -11.067 11.435 15.235 1.00 63.94 84 GLY A N 1
ATOM 674 C CA . GLY A 1 84 ? -12.490 11.133 15.090 1.00 63.94 84 GLY A CA 1
ATOM 675 C C . GLY A 1 84 ? -13.411 12.319 15.375 1.00 63.94 84 GLY A C 1
ATOM 676 O O . GLY A 1 84 ? -14.625 12.120 15.428 1.00 63.94 84 GLY A O 1
ATOM 677 N N . ALA A 1 85 ? -12.873 13.522 15.601 1.00 67.31 85 ALA A N 1
ATOM 678 C CA . ALA A 1 85 ? -13.682 14.730 15.605 1.00 67.31 85 ALA A CA 1
ATOM 679 C C . ALA A 1 85 ? -14.146 14.977 14.166 1.00 67.31 85 ALA A C 1
ATOM 681 O O . ALA A 1 85 ? -13.350 15.327 13.298 1.00 67.31 85 ALA A O 1
ATOM 682 N N . SER A 1 86 ? -15.430 14.744 13.892 1.00 55.25 86 SER A N 1
ATOM 683 C CA . SER A 1 86 ? -16.045 15.187 12.647 1.00 55.25 86 SER A CA 1
ATOM 684 C C . SER A 1 86 ? -15.743 16.673 12.477 1.00 55.25 86 SER A C 1
ATOM 686 O O . SER A 1 86 ? -16.145 17.470 13.330 1.00 55.25 86 SER A O 1
ATOM 688 N N . THR A 1 87 ? -15.054 17.049 11.398 1.00 49.66 87 THR A N 1
ATOM 689 C CA . THR A 1 87 ? -15.109 18.414 10.882 1.00 49.66 87 THR A CA 1
ATOM 690 C C . THR A 1 87 ? -16.592 18.723 10.736 1.00 49.66 87 THR A C 1
ATOM 692 O O . THR A 1 87 ? -17.248 18.152 9.868 1.00 49.66 87 THR A O 1
ATOM 695 N N . GLN A 1 88 ? -17.158 19.527 11.639 1.00 45.66 88 GLN A N 1
ATOM 696 C CA . GLN A 1 88 ? -18.472 20.099 11.393 1.00 45.66 88 GLN A CA 1
ATOM 697 C C . GLN A 1 88 ? -18.318 20.834 10.070 1.00 45.66 88 GLN A C 1
ATOM 699 O O . GLN A 1 88 ? -17.520 21.769 9.978 1.00 45.66 88 GLN A O 1
ATOM 704 N N . SER A 1 89 ? -18.976 20.326 9.027 1.00 44.81 89 SER A N 1
ATOM 705 C CA . SER A 1 89 ? -19.138 21.037 7.772 1.00 44.81 89 SER A CA 1
ATOM 706 C C . SER A 1 89 ? -19.571 22.442 8.150 1.00 44.81 89 SER A C 1
ATOM 708 O O . SER A 1 89 ? -20.638 22.616 8.735 1.00 44.81 89 SER A O 1
ATOM 710 N N . ALA A 1 90 ? -18.702 23.422 7.911 1.00 44.88 90 ALA A N 1
ATOM 711 C CA . ALA A 1 90 ? -19.097 24.811 7.969 1.00 44.88 90 ALA A CA 1
ATOM 712 C C . ALA A 1 90 ? -20.184 24.957 6.904 1.00 44.88 90 ALA A C 1
ATOM 714 O O . ALA A 1 90 ? -19.899 24.999 5.709 1.00 44.88 90 ALA A O 1
ATOM 715 N N . GLU A 1 91 ? -21.435 24.887 7.344 1.00 42.53 91 GLU A N 1
ATOM 716 C CA . GLU A 1 91 ? -22.604 25.174 6.539 1.00 42.53 91 GLU A CA 1
ATOM 717 C C . GLU A 1 91 ? -22.457 26.636 6.113 1.00 42.53 91 GLU A C 1
ATOM 719 O O . GLU A 1 91 ? -22.666 27.559 6.901 1.00 42.53 91 GLU A O 1
ATOM 724 N N . VAL A 1 92 ? -21.985 26.848 4.883 1.00 49.38 92 VAL A N 1
ATOM 725 C CA . VAL A 1 92 ? -21.991 28.164 4.250 1.00 49.38 92 VAL A CA 1
ATOM 726 C C . VAL A 1 92 ? -23.459 28.498 4.018 1.00 49.38 92 VAL A C 1
ATOM 728 O O . VAL A 1 92 ? -24.052 28.079 3.026 1.00 49.38 92 VAL A O 1
ATOM 731 N N . LYS A 1 93 ? -24.064 29.204 4.976 1.00 44.69 93 LYS A N 1
ATOM 732 C CA . LYS A 1 93 ? -25.340 29.882 4.759 1.00 44.69 93 LYS A CA 1
ATOM 733 C C . LYS A 1 93 ? -25.094 30.989 3.741 1.00 44.69 93 LYS A C 1
ATOM 735 O O . LYS A 1 93 ? -24.362 31.935 4.028 1.00 44.69 93 LYS A O 1
ATOM 740 N N . ILE A 1 94 ? -25.651 30.786 2.552 1.00 57.66 94 ILE A N 1
ATOM 741 C CA . ILE A 1 94 ? -25.791 31.790 1.495 1.00 57.66 94 ILE A CA 1
ATOM 742 C C . ILE A 1 94 ? -26.867 32.791 1.913 1.00 57.66 94 ILE A C 1
ATOM 744 O O . ILE A 1 94 ? -27.871 32.335 2.511 1.00 57.66 94 ILE A O 1
#

Secondary structure (DSSP, 8-state):
-EEEEEEEEEEE-SSSEEEEEEEEEE-SSTT---EEEEEEETTEEEEE-GGGS--TTEEEEEEEES-HHHHHHHHHHHSS--TTS---------

Organism: NCBI:txid1611254

InterPro domains:
  IPR001394 Peptidase C19, ubiquitin carboxyl-terminal hydrolase [PF00443] (2-63)
  IPR018200 Ubiquitin specific protease, conserved site [PS00973] (2-19)
  IPR028889 Ubiquitin specific protease UPS, catalytic domain [PS50235] (1-66)
  IPR038765 Papain-like cysteine peptidase superfamily [SSF54001] (1-68)
  IPR050164 Ubiquitin carboxyl-terminal hydrolases [PTHR24006] (2-67)